Protein AF-A0A954YFT1-F1 (afdb_monomer_lite)

Structure (mmCIF, N/CA/C/O backbone):
data_AF-A0A954YFT1-F1
#
_entry.id   AF-A0A954YFT1-F1
#
loop_
_atom_site.group_PDB
_atom_site.id
_atom_site.type_symbol
_atom_site.label_atom_id
_atom_site.label_alt_id
_atom_site.label_comp_id
_atom_site.label_asym_id
_atom_site.label_entity_id
_atom_site.label_seq_id
_atom_site.pdbx_PDB_ins_code
_atom_site.Cartn_x
_atom_site.Cartn_y
_atom_site.Cartn_z
_atom_site.occupancy
_atom_site.B_iso_or_equiv
_atom_site.auth_seq_id
_atom_site.auth_comp_id
_atom_site.auth_asym_id
_atom_site.auth_atom_id
_atom_site.pdbx_PDB_model_num
ATOM 1 N N . ALA A 1 1 ? 41.469 -4.836 -22.521 1.00 66.44 1 ALA A N 1
ATOM 2 C CA . ALA A 1 1 ? 40.043 -4.920 -22.890 1.00 66.44 1 ALA A CA 1
ATOM 3 C C . ALA A 1 1 ? 39.290 -3.832 -22.137 1.00 66.44 1 ALA A C 1
ATOM 5 O O . ALA A 1 1 ? 39.532 -3.684 -20.944 1.00 66.44 1 ALA A O 1
ATOM 6 N N . ILE A 1 2 ? 38.455 -3.048 -22.819 1.00 75.06 2 ILE A N 1
ATOM 7 C CA . ILE A 1 2 ? 37.598 -2.038 -22.180 1.00 75.06 2 ILE A CA 1
ATOM 8 C C . ILE A 1 2 ? 36.352 -2.763 -21.663 1.00 75.06 2 ILE A C 1
ATOM 10 O O . ILE A 1 2 ? 35.783 -3.587 -22.375 1.00 75.06 2 ILE A O 1
ATOM 14 N N . ARG A 1 3 ? 35.966 -2.514 -20.410 1.00 78.06 3 ARG A N 1
ATOM 15 C CA . ARG A 1 3 ? 34.747 -3.071 -19.814 1.00 78.06 3 ARG A CA 1
ATOM 16 C C . ARG A 1 3 ? 33.660 -2.004 -19.878 1.00 78.06 3 ARG A C 1
ATOM 18 O O . ARG A 1 3 ? 33.811 -0.949 -19.270 1.00 78.06 3 ARG A O 1
ATOM 25 N N . HIS A 1 4 ? 32.593 -2.286 -20.614 1.00 77.38 4 HIS A N 1
ATOM 26 C CA . HIS A 1 4 ? 31.423 -1.418 -20.700 1.00 77.38 4 HIS A CA 1
ATOM 27 C C . HIS A 1 4 ? 30.409 -1.794 -19.611 1.00 77.38 4 HIS A C 1
ATOM 29 O O . HIS A 1 4 ? 30.303 -2.962 -19.235 1.00 77.38 4 HIS A O 1
ATOM 35 N N . MET A 1 5 ? 29.685 -0.804 -19.082 1.00 71.12 5 MET A N 1
ATOM 36 C CA . MET A 1 5 ? 28.479 -1.037 -18.284 1.00 71.12 5 MET A CA 1
ATOM 37 C C . MET A 1 5 ? 27.275 -0.894 -19.212 1.00 71.12 5 MET A C 1
AT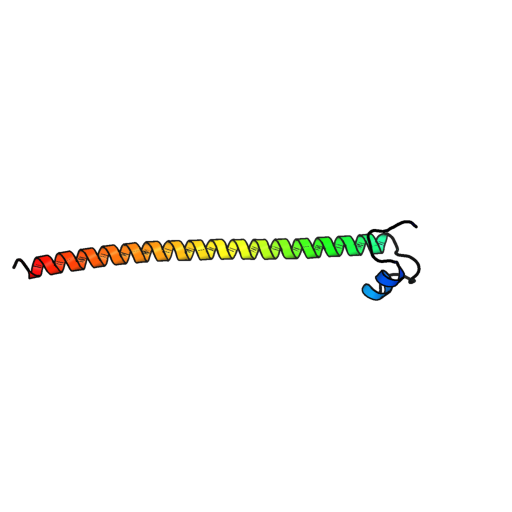OM 39 O O . MET A 1 5 ? 26.920 0.220 -19.586 1.00 71.12 5 MET A O 1
ATOM 43 N N . GLY A 1 6 ? 26.701 -2.023 -19.621 1.00 75.00 6 GLY A N 1
ATOM 44 C CA . GLY A 1 6 ? 25.582 -2.089 -20.559 1.00 75.00 6 GLY A CA 1
ATOM 45 C C . GLY A 1 6 ? 25.661 -3.338 -21.442 1.00 75.00 6 GLY A C 1
ATOM 46 O O . GLY A 1 6 ? 26.723 -3.965 -21.497 1.00 75.00 6 GLY A O 1
ATOM 47 N N . PRO A 1 7 ? 24.553 -3.728 -22.092 1.00 79.69 7 PRO A N 1
ATOM 48 C CA . PRO A 1 7 ? 24.561 -4.827 -23.050 1.00 79.69 7 PRO A CA 1
ATOM 49 C C . PRO A 1 7 ? 25.485 -4.508 -24.231 1.00 79.69 7 PRO A C 1
ATOM 51 O O . PRO A 1 7 ? 25.631 -3.349 -24.627 1.00 79.69 7 PRO A O 1
ATOM 54 N N . MET A 1 8 ? 26.105 -5.544 -24.792 1.00 85.44 8 MET A N 1
ATOM 55 C CA . MET A 1 8 ? 26.785 -5.434 -26.083 1.00 85.44 8 MET A CA 1
ATOM 56 C C . MET A 1 8 ? 25.749 -5.229 -27.199 1.00 85.44 8 MET A C 1
ATOM 58 O O . MET A 1 8 ? 24.565 -5.497 -26.998 1.00 85.44 8 MET A O 1
ATOM 62 N N . ALA A 1 9 ? 26.177 -4.749 -28.369 1.00 83.88 9 ALA A N 1
ATOM 63 C CA . ALA A 1 9 ? 25.266 -4.430 -29.473 1.00 83.88 9 ALA A CA 1
ATOM 64 C C . ALA A 1 9 ? 24.411 -5.635 -29.915 1.00 83.88 9 ALA A C 1
ATOM 66 O O . ALA A 1 9 ? 23.190 -5.503 -29.986 1.00 83.88 9 ALA A O 1
ATOM 67 N N . ASP A 1 10 ? 25.022 -6.818 -30.051 1.00 80.88 10 ASP A N 1
ATOM 68 C CA . ASP A 1 10 ? 24.312 -8.061 -30.382 1.00 80.88 10 ASP A CA 1
ATOM 69 C C . ASP A 1 10 ? 23.221 -8.397 -29.344 1.00 80.88 10 ASP A C 1
ATOM 71 O O . ASP A 1 10 ? 22.088 -8.740 -29.687 1.00 80.88 10 ASP A O 1
ATOM 75 N N . ASP A 1 11 ? 23.539 -8.261 -28.051 1.00 82.19 11 ASP A N 1
ATOM 76 C CA . ASP A 1 11 ? 22.596 -8.525 -26.957 1.00 82.19 11 ASP A CA 1
ATOM 77 C C . ASP A 1 11 ? 21.452 -7.504 -26.952 1.00 82.19 11 ASP A C 1
ATOM 79 O O . ASP A 1 11 ? 20.288 -7.857 -26.767 1.00 82.19 11 ASP A O 1
ATOM 83 N N . PHE A 1 12 ? 21.769 -6.228 -27.174 1.00 81.88 12 PHE A N 1
ATOM 84 C CA . PHE A 1 12 ? 20.789 -5.149 -27.222 1.00 81.88 12 PHE A CA 1
ATOM 85 C C . PHE A 1 12 ? 19.815 -5.324 -28.391 1.00 81.88 12 PHE A C 1
ATOM 87 O O . PHE A 1 12 ? 18.605 -5.220 -28.188 1.00 81.88 12 PHE A O 1
ATOM 94 N N . PHE A 1 13 ? 20.320 -5.655 -29.583 1.00 80.88 13 PHE A N 1
ATOM 95 C CA . PHE A 1 13 ? 19.494 -5.926 -30.757 1.00 80.88 13 PHE A CA 1
ATOM 96 C C . PHE A 1 13 ? 18.572 -7.133 -30.530 1.00 80.88 13 PHE A C 1
ATOM 98 O O . PHE A 1 13 ? 17.376 -7.048 -30.799 1.00 80.88 13 PHE A O 1
ATOM 105 N N . ASN A 1 14 ? 19.082 -8.219 -29.940 1.00 82.75 14 ASN A N 1
ATOM 106 C CA . ASN A 1 14 ? 18.280 -9.409 -29.638 1.00 82.75 14 ASN A CA 1
ATOM 107 C C . ASN A 1 14 ? 17.187 -9.160 -28.584 1.00 82.75 14 ASN A C 1
ATOM 109 O O . ASN A 1 14 ? 16.106 -9.740 -28.674 1.00 82.75 14 ASN A O 1
ATOM 113 N N . ILE A 1 15 ? 17.452 -8.322 -27.577 1.00 82.75 15 ILE A N 1
ATOM 114 C CA . ILE A 1 15 ? 16.497 -8.041 -26.491 1.00 82.75 15 ILE A CA 1
ATOM 115 C C . ILE A 1 15 ? 15.458 -7.001 -26.919 1.00 82.75 15 ILE A C 1
ATOM 117 O O . ILE A 1 15 ? 14.275 -7.154 -26.623 1.00 82.75 15 ILE A O 1
ATOM 121 N N . MET A 1 16 ? 15.896 -5.932 -27.584 1.00 79.19 16 MET A N 1
ATOM 122 C CA . MET A 1 16 ? 15.053 -4.768 -27.864 1.00 79.19 16 MET A CA 1
ATOM 123 C C . MET A 1 16 ? 14.450 -4.808 -29.272 1.00 79.19 16 MET A C 1
ATOM 125 O O . MET A 1 16 ? 13.388 -4.231 -29.483 1.00 79.19 16 MET A O 1
ATOM 129 N N . THR A 1 17 ? 15.089 -5.504 -30.224 1.00 77.75 17 THR A N 1
ATOM 130 C CA . THR A 1 17 ? 14.687 -5.574 -31.646 1.00 77.75 17 THR A CA 1
ATOM 131 C C . THR A 1 17 ? 14.454 -4.181 -32.263 1.00 77.75 17 THR A C 1
ATOM 133 O O . THR A 1 17 ? 13.530 -3.969 -33.046 1.00 77.75 17 THR A O 1
ATOM 136 N N . ILE A 1 18 ? 15.283 -3.205 -31.880 1.00 75.12 18 ILE A N 1
ATOM 137 C CA . ILE A 1 18 ? 15.290 -1.829 -32.404 1.00 75.12 18 ILE A CA 1
ATOM 138 C C . ILE A 1 18 ? 16.659 -1.524 -33.024 1.00 75.12 18 ILE A C 1
ATOM 140 O O . ILE A 1 18 ? 17.666 -2.071 -32.577 1.00 75.12 18 ILE A O 1
ATOM 144 N N . GLY A 1 19 ? 16.691 -0.659 -34.041 1.00 68.69 19 GLY A N 1
ATOM 145 C CA . GLY A 1 19 ? 17.907 -0.313 -34.789 1.00 68.69 19 GLY A CA 1
ATOM 146 C C . GLY A 1 19 ? 17.983 -0.953 -36.183 1.00 68.69 19 GLY A C 1
ATOM 147 O O . GLY A 1 19 ? 17.050 -1.620 -36.632 1.00 68.69 19 GLY A O 1
ATOM 148 N N . GLY A 1 20 ? 19.081 -0.686 -36.901 1.00 69.62 20 GLY A N 1
ATOM 149 C CA . GLY A 1 20 ? 19.300 -1.144 -38.284 1.00 69.62 20 GLY A CA 1
ATOM 150 C C . GLY A 1 20 ? 20.221 -2.362 -38.439 1.00 69.62 20 GLY A C 1
ATOM 151 O O . GLY A 1 20 ? 20.107 -3.063 -39.443 1.00 69.62 20 GLY A O 1
ATOM 152 N N . ASP A 1 21 ? 21.113 -2.618 -37.477 1.00 74.81 21 ASP A N 1
ATOM 153 C CA . ASP A 1 21 ? 22.003 -3.786 -37.434 1.00 74.81 21 ASP A CA 1
ATOM 154 C C . ASP A 1 21 ? 22.322 -4.212 -35.985 1.00 74.81 21 ASP A C 1
ATOM 156 O O . ASP A 1 21 ? 21.936 -3.536 -35.032 1.00 74.81 21 ASP A O 1
ATOM 160 N N . ASP A 1 22 ? 22.997 -5.355 -35.830 1.00 76.69 22 ASP A N 1
ATOM 161 C CA . ASP A 1 22 ? 23.448 -5.924 -34.552 1.00 76.69 22 ASP A CA 1
ATOM 162 C C . ASP A 1 22 ? 24.836 -5.416 -34.116 1.00 76.69 22 ASP A C 1
ATOM 164 O O . ASP A 1 22 ? 25.280 -5.666 -32.999 1.00 76.69 22 ASP A O 1
ATOM 168 N N . LYS A 1 23 ? 25.526 -4.648 -34.968 1.00 83.50 23 LYS A N 1
ATOM 169 C CA . LYS A 1 23 ? 26.939 -4.284 -34.773 1.00 83.50 23 LYS A CA 1
ATOM 170 C C . LYS A 1 23 ? 27.129 -2.982 -34.017 1.00 83.50 23 LYS A C 1
ATOM 172 O O . LYS A 1 23 ? 28.226 -2.736 -33.505 1.00 83.50 23 LYS A O 1
ATOM 177 N N . ALA A 1 24 ? 26.101 -2.143 -33.955 1.00 82.25 24 ALA A N 1
ATOM 178 C CA . ALA A 1 24 ? 26.143 -0.881 -33.239 1.00 82.25 24 ALA A CA 1
ATOM 179 C C . ALA A 1 24 ? 24.828 -0.591 -32.509 1.00 82.25 24 ALA A C 1
ATOM 181 O O . ALA A 1 24 ? 23.739 -0.832 -33.013 1.00 82.25 24 ALA A O 1
ATOM 182 N N . ILE A 1 25 ? 24.942 0.022 -31.331 1.00 82.75 25 ILE A N 1
ATOM 183 C CA . ILE A 1 25 ? 23.804 0.653 -30.660 1.00 82.75 25 ILE A CA 1
ATOM 184 C C . ILE A 1 25 ? 23.802 2.118 -31.086 1.00 82.75 25 ILE A C 1
ATOM 186 O O . ILE A 1 25 ? 24.753 2.849 -30.785 1.00 82.75 25 ILE A O 1
ATOM 190 N N . ALA A 1 26 ? 22.758 2.564 -31.786 1.00 85.31 26 ALA A N 1
ATOM 191 C CA . ALA A 1 26 ? 22.607 3.984 -32.070 1.00 85.31 26 ALA A CA 1
ATOM 192 C C . ALA A 1 26 ? 22.412 4.740 -30.748 1.00 85.31 26 ALA A C 1
ATOM 194 O O . ALA A 1 26 ? 21.637 4.323 -29.887 1.00 85.31 26 ALA A O 1
ATOM 195 N N . THR A 1 27 ? 23.097 5.870 -30.571 1.00 83.31 27 THR A N 1
ATOM 196 C CA . THR A 1 27 ? 23.031 6.634 -29.312 1.00 83.31 27 THR A CA 1
ATOM 197 C C . THR A 1 27 ? 21.603 7.071 -28.982 1.00 83.31 27 THR A C 1
ATOM 199 O O . THR A 1 27 ? 21.208 7.035 -27.824 1.00 83.31 27 THR A O 1
ATOM 202 N N . VAL A 1 28 ? 20.801 7.389 -30.005 1.00 85.75 28 VAL A N 1
ATOM 203 C CA . VAL A 1 28 ? 19.376 7.722 -29.856 1.00 85.75 28 VAL A CA 1
ATOM 204 C C . VAL A 1 28 ? 18.540 6.554 -29.319 1.00 85.75 28 VAL A C 1
ATOM 206 O O . VAL A 1 28 ? 17.638 6.778 -28.515 1.00 85.75 28 VAL A O 1
ATOM 209 N N . ASP A 1 29 ? 18.859 5.315 -29.702 1.00 84.06 29 ASP A N 1
ATOM 210 C CA . ASP A 1 29 ? 18.150 4.122 -29.226 1.00 84.06 29 ASP A CA 1
ATOM 211 C C . ASP A 1 29 ? 18.520 3.828 -27.768 1.00 84.06 29 ASP A C 1
ATOM 213 O O . ASP A 1 29 ? 17.648 3.533 -26.949 1.00 84.06 29 ASP A O 1
ATOM 217 N N . ALA A 1 30 ? 19.801 3.979 -27.415 1.00 84.19 30 AL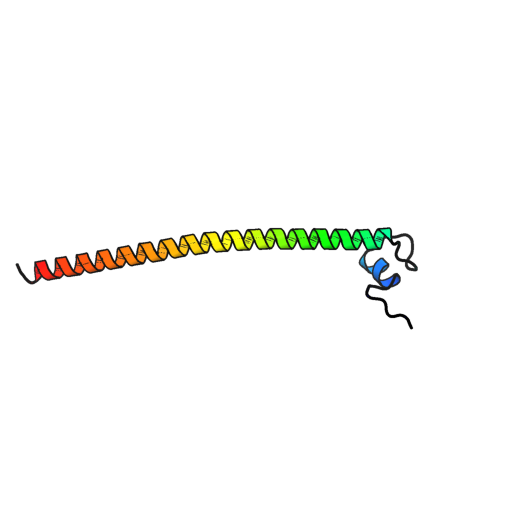A A N 1
ATOM 218 C CA . ALA A 1 30 ? 20.262 3.858 -26.034 1.00 84.19 30 ALA A CA 1
ATOM 219 C C . ALA A 1 30 ? 19.587 4.895 -25.118 1.00 84.19 30 ALA A C 1
ATOM 221 O O . ALA A 1 30 ? 19.044 4.530 -24.072 1.00 84.19 30 ALA A O 1
ATOM 222 N N . ASP A 1 31 ? 19.564 6.165 -25.531 1.00 87.25 31 ASP A N 1
ATOM 223 C CA . ASP A 1 31 ? 18.922 7.251 -24.785 1.00 87.25 31 ASP A CA 1
ATOM 224 C C . ASP A 1 31 ? 17.404 7.037 -24.668 1.00 87.25 31 ASP A C 1
ATOM 226 O O . ASP A 1 31 ? 16.817 7.253 -23.604 1.00 87.25 31 ASP A O 1
ATOM 230 N N . GLY A 1 32 ? 16.764 6.552 -25.737 1.00 88.56 32 GLY A N 1
ATOM 231 C CA . GLY A 1 32 ? 15.341 6.220 -25.754 1.00 88.56 32 GLY A CA 1
ATOM 232 C C . GLY A 1 32 ? 14.979 5.112 -24.763 1.00 88.56 32 GLY A C 1
ATOM 233 O O . GLY A 1 32 ? 14.032 5.265 -23.989 1.00 88.56 32 GLY A O 1
ATOM 234 N N . VAL A 1 33 ? 15.759 4.027 -24.723 1.00 88.38 33 VAL A N 1
ATOM 235 C CA . VAL A 1 33 ? 15.573 2.933 -23.753 1.00 88.38 33 VAL A CA 1
ATOM 236 C C . VAL A 1 33 ? 15.789 3.420 -22.321 1.00 88.38 33 VAL A C 1
ATOM 238 O O . VAL A 1 33 ? 15.002 3.079 -21.436 1.00 88.38 33 VAL A O 1
ATOM 241 N N . MET A 1 34 ? 16.806 4.253 -22.077 1.00 88.94 34 MET A N 1
ATOM 242 C CA . MET A 1 34 ? 17.018 4.845 -20.753 1.00 88.94 34 MET A CA 1
ATOM 243 C C . MET A 1 34 ? 15.832 5.712 -20.331 1.00 88.94 34 MET A C 1
ATOM 245 O O . MET A 1 34 ? 15.347 5.579 -19.207 1.00 88.94 34 MET A O 1
ATOM 249 N N . LEU A 1 35 ? 15.324 6.561 -21.226 1.00 93.00 35 LEU A N 1
ATOM 250 C CA . LEU A 1 35 ? 14.174 7.412 -20.941 1.00 93.00 35 LEU A CA 1
ATOM 251 C C . LEU A 1 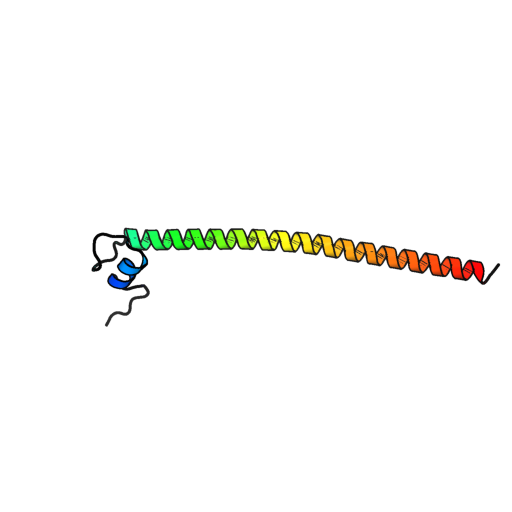35 ? 12.911 6.587 -20.660 1.00 93.00 35 LEU A C 1
ATOM 253 O O . LEU A 1 35 ? 12.211 6.872 -19.689 1.00 93.00 35 LEU A O 1
ATOM 257 N N . ALA A 1 36 ? 12.645 5.544 -21.448 1.00 92.44 36 ALA A N 1
ATOM 258 C CA . ALA A 1 36 ? 11.532 4.628 -21.209 1.00 92.44 36 ALA A CA 1
ATOM 259 C C . ALA A 1 36 ? 11.667 3.912 -19.853 1.00 92.44 36 ALA A C 1
ATOM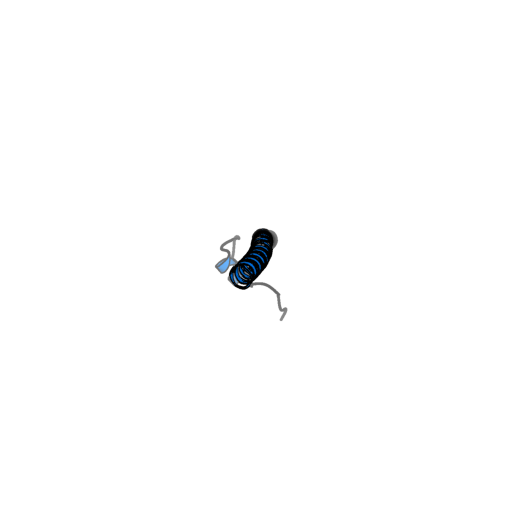 261 O O . ALA A 1 36 ? 10.695 3.810 -19.102 1.00 92.44 36 ALA A O 1
ATOM 262 N N . GLY A 1 37 ? 12.882 3.487 -19.493 1.00 93.38 37 GLY A N 1
ATOM 263 C CA . GLY A 1 37 ? 13.187 2.914 -18.182 1.00 93.38 37 GLY A CA 1
ATOM 264 C C . GLY A 1 37 ? 12.932 3.895 -17.034 1.00 93.38 37 GLY A C 1
ATOM 265 O O . GLY A 1 37 ? 12.294 3.533 -16.045 1.00 93.38 37 GLY A O 1
ATOM 266 N N . LEU A 1 38 ? 13.358 5.154 -17.179 1.00 96.19 38 LEU A N 1
ATOM 267 C CA . LEU A 1 38 ? 13.102 6.216 -16.201 1.00 96.19 38 LEU A CA 1
ATOM 268 C C . LEU A 1 38 ? 11.606 6.512 -16.051 1.00 96.19 38 LEU A C 1
ATOM 270 O O . LEU A 1 38 ? 11.119 6.650 -14.930 1.00 96.19 38 LEU A O 1
ATOM 274 N N . GLN A 1 39 ? 10.865 6.574 -17.158 1.00 96.69 39 GLN A N 1
ATOM 275 C CA . GLN A 1 39 ? 9.414 6.768 -17.146 1.00 96.69 39 GLN A CA 1
ATOM 276 C C . GLN A 1 39 ? 8.697 5.598 -16.464 1.00 96.69 39 GLN A C 1
ATOM 278 O O . GLN A 1 39 ? 7.827 5.822 -15.620 1.00 96.69 39 GLN A O 1
ATOM 283 N N . GLY A 1 40 ? 9.091 4.361 -16.776 1.00 97.81 40 GLY A N 1
ATOM 284 C CA . GLY A 1 40 ? 8.565 3.158 -16.134 1.00 97.81 40 GLY A CA 1
ATOM 285 C C . GLY A 1 40 ? 8.835 3.144 -14.630 1.00 97.81 40 GLY A C 1
ATOM 286 O O . GLY A 1 40 ? 7.917 2.925 -13.838 1.00 97.81 40 GLY A O 1
ATOM 287 N N . LEU A 1 41 ? 10.065 3.461 -14.215 1.00 98.06 41 LEU A N 1
ATOM 288 C CA . LEU A 1 41 ? 10.425 3.563 -12.801 1.00 98.06 41 LEU A CA 1
ATOM 289 C C . LEU A 1 41 ? 9.626 4.662 -12.091 1.00 98.06 41 LEU A C 1
ATOM 291 O O . LEU A 1 41 ? 9.102 4.432 -11.004 1.00 98.06 41 LEU A O 1
ATOM 295 N N . HIS A 1 42 ? 9.483 5.836 -12.708 1.00 98.12 42 HIS A N 1
ATOM 296 C CA . HIS A 1 42 ? 8.677 6.922 -12.158 1.00 98.12 42 HIS A CA 1
ATOM 297 C C . HIS A 1 42 ? 7.209 6.506 -11.980 1.00 98.12 42 HIS A C 1
ATOM 299 O O . HIS A 1 42 ? 6.627 6.757 -10.926 1.00 98.12 42 HIS A O 1
ATOM 305 N N . ALA A 1 43 ? 6.619 5.814 -12.961 1.00 98.19 43 ALA A N 1
ATOM 306 C CA . ALA A 1 43 ? 5.254 5.300 -12.859 1.00 98.19 43 ALA A CA 1
ATOM 307 C C . ALA A 1 43 ? 5.095 4.304 -11.695 1.00 98.19 43 ALA A C 1
ATOM 309 O O . ALA A 1 43 ? 4.128 4.400 -10.937 1.00 98.19 43 ALA A O 1
ATOM 310 N N . ILE A 1 44 ? 6.066 3.403 -11.504 1.00 98.38 44 ILE A N 1
ATOM 311 C CA . ILE A 1 44 ? 6.088 2.469 -10.367 1.00 98.38 44 ILE A CA 1
ATOM 312 C C . ILE A 1 44 ? 6.159 3.233 -9.042 1.00 98.38 44 ILE A C 1
ATOM 314 O O . ILE A 1 44 ? 5.365 2.963 -8.143 1.00 98.38 44 ILE A O 1
ATOM 318 N N . VAL A 1 45 ? 7.064 4.210 -8.923 1.00 98.56 45 VAL A N 1
ATOM 319 C CA . VAL A 1 45 ? 7.216 5.024 -7.706 1.00 98.56 45 VAL A CA 1
ATOM 320 C C . VAL A 1 45 ? 5.926 5.782 -7.383 1.00 98.56 45 VAL A C 1
ATOM 322 O O . VAL A 1 45 ? 5.491 5.795 -6.233 1.00 98.56 45 VAL A O 1
ATOM 325 N N . VAL A 1 46 ? 5.267 6.374 -8.383 1.00 98.44 46 VAL A N 1
ATOM 326 C CA . VAL A 1 46 ? 3.980 7.062 -8.197 1.00 98.44 46 VAL A CA 1
ATOM 327 C C . VAL A 1 46 ? 2.897 6.094 -7.711 1.00 98.44 46 VAL A C 1
ATOM 329 O O . VAL A 1 46 ? 2.213 6.396 -6.733 1.00 98.44 46 VAL A O 1
ATOM 332 N N . ALA A 1 47 ? 2.766 4.919 -8.333 1.00 98.38 47 ALA A N 1
ATOM 333 C CA . ALA A 1 47 ? 1.786 3.909 -7.927 1.00 98.38 47 ALA A CA 1
ATOM 334 C C . ALA A 1 47 ? 2.045 3.381 -6.502 1.00 98.38 47 ALA A C 1
ATOM 336 O O . ALA A 1 47 ? 1.115 3.191 -5.710 1.00 98.38 47 ALA A O 1
ATOM 337 N N . GLN A 1 48 ? 3.316 3.188 -6.139 1.00 98.31 48 GLN A N 1
ATOM 338 C CA . GLN A 1 48 ? 3.710 2.803 -4.785 1.00 98.31 48 GLN A CA 1
ATOM 339 C C . GLN A 1 48 ? 3.371 3.897 -3.769 1.00 98.31 48 GLN A C 1
ATOM 341 O O . GLN A 1 48 ? 2.773 3.596 -2.739 1.00 98.31 48 GLN A O 1
ATOM 346 N N . ASN A 1 49 ? 3.662 5.164 -4.071 1.00 98.56 49 ASN A N 1
ATOM 347 C CA . ASN A 1 49 ? 3.315 6.289 -3.200 1.00 98.56 49 ASN A CA 1
ATOM 348 C C . ASN A 1 49 ? 1.801 6.408 -2.982 1.00 98.56 49 ASN A C 1
ATOM 350 O O . ASN A 1 49 ? 1.362 6.640 -1.857 1.00 98.56 49 ASN A O 1
ATOM 354 N N . GLN A 1 50 ? 0.995 6.192 -4.026 1.00 98.44 50 GLN A N 1
ATOM 355 C CA . GLN A 1 50 ? -0.466 6.144 -3.905 1.00 98.44 50 GLN A CA 1
ATOM 356 C C . GLN A 1 50 ? -0.923 4.998 -2.995 1.00 98.44 50 GLN A C 1
ATOM 358 O O . GLN A 1 50 ? -1.761 5.195 -2.118 1.00 98.44 50 GLN A O 1
ATOM 363 N N . THR A 1 51 ? -0.332 3.812 -3.152 1.00 98.38 51 THR A N 1
ATOM 364 C CA . THR A 1 51 ? -0.633 2.654 -2.297 1.00 98.38 51 THR A CA 1
ATOM 365 C C . THR A 1 51 ? -0.282 2.935 -0.836 1.00 98.38 51 THR A C 1
ATOM 367 O O . THR A 1 51 ? -1.088 2.674 0.053 1.00 98.38 51 THR A O 1
ATOM 370 N N . ILE A 1 52 ? 0.891 3.520 -0.580 1.00 98.56 52 ILE A N 1
ATOM 371 C CA . ILE A 1 52 ? 1.332 3.905 0.766 1.00 98.56 52 ILE A CA 1
ATOM 372 C C . ILE A 1 52 ? 0.362 4.920 1.380 1.00 98.56 52 ILE A C 1
ATOM 374 O O . ILE A 1 52 ? -0.037 4.754 2.531 1.00 98.56 52 ILE A O 1
ATOM 378 N N . ALA A 1 53 ? -0.058 5.934 0.619 1.00 98.38 53 ALA A N 1
ATOM 379 C CA . ALA A 1 53 ? -1.020 6.928 1.089 1.00 98.38 53 ALA A CA 1
ATOM 380 C C . ALA A 1 53 ? -2.360 6.286 1.492 1.00 98.38 53 ALA A C 1
ATOM 382 O O . ALA A 1 53 ? -2.879 6.583 2.570 1.00 98.38 53 ALA A O 1
ATOM 383 N N . ASN A 1 54 ? -2.874 5.357 0.681 1.00 98.38 54 ASN A N 1
ATOM 384 C CA . ASN A 1 54 ? -4.107 4.627 0.984 1.00 98.38 54 ASN A CA 1
ATOM 385 C C . ASN A 1 54 ? -3.965 3.778 2.254 1.00 98.38 54 ASN A C 1
ATOM 387 O O . ASN A 1 54 ? -4.795 3.867 3.154 1.00 98.38 54 ASN A O 1
ATOM 391 N N . VAL A 1 55 ? -2.870 3.022 2.381 1.00 98.50 55 VAL A N 1
ATOM 392 C CA . VAL A 1 55 ? -2.607 2.190 3.567 1.00 98.50 55 VAL A CA 1
ATOM 393 C C . VAL A 1 55 ? -2.493 3.038 4.838 1.00 98.50 55 VAL A C 1
ATOM 395 O O . VAL A 1 55 ? -2.978 2.635 5.896 1.00 98.50 55 VAL A O 1
ATOM 398 N N . ILE A 1 56 ? -1.882 4.223 4.758 1.00 98.62 56 ILE A N 1
ATOM 399 C CA . ILE A 1 56 ? -1.812 5.159 5.889 1.00 98.62 56 ILE A CA 1
ATOM 400 C C . ILE A 1 56 ? -3.216 5.645 6.280 1.00 98.62 56 ILE A C 1
ATOM 402 O O . ILE A 1 56 ? -3.540 5.657 7.470 1.00 98.62 56 ILE A O 1
ATOM 406 N N . ALA A 1 57 ? -4.057 6.004 5.308 1.00 98.44 57 ALA A N 1
ATOM 407 C CA . ALA A 1 57 ? -5.430 6.443 5.559 1.00 98.44 57 ALA A CA 1
ATOM 408 C C . ALA A 1 57 ? -6.294 5.332 6.188 1.00 98.44 57 ALA A C 1
ATOM 410 O O . ALA A 1 57 ? -7.016 5.573 7.164 1.00 98.44 57 ALA A O 1
ATOM 411 N N . ASP A 1 58 ? -6.167 4.101 5.695 1.00 98.31 58 ASP A N 1
ATOM 412 C CA . ASP A 1 58 ? -6.871 2.935 6.235 1.00 98.31 58 ASP A CA 1
ATOM 413 C C . ASP A 1 58 ? -6.411 2.617 7.657 1.00 98.31 58 ASP A C 1
ATOM 415 O O . ASP A 1 58 ? -7.234 2.399 8.552 1.00 98.31 58 ASP A O 1
ATOM 419 N N . LYS A 1 59 ? -5.097 2.659 7.904 1.00 98.31 59 LYS A N 1
ATOM 420 C CA . LYS A 1 59 ? -4.535 2.484 9.245 1.00 98.31 59 LYS A CA 1
ATOM 421 C C . LYS A 1 59 ? -5.082 3.532 10.209 1.00 98.31 59 LYS A C 1
ATOM 423 O O . LYS A 1 59 ? -5.486 3.170 11.310 1.00 98.31 59 LYS A O 1
ATOM 428 N N . GLN A 1 60 ? -5.145 4.799 9.801 1.00 98.50 60 GLN A N 1
ATOM 429 C CA . GLN A 1 60 ? -5.701 5.856 10.644 1.00 98.50 60 GLN A CA 1
ATOM 430 C C . GLN A 1 60 ? -7.179 5.601 10.962 1.00 98.50 60 GLN A C 1
ATOM 432 O O . GLN A 1 60 ? -7.600 5.729 12.112 1.00 98.50 60 GLN A O 1
ATOM 437 N N . THR A 1 61 ? -7.960 5.186 9.962 1.00 98.50 61 THR A N 1
ATOM 438 C CA . THR A 1 61 ? -9.367 4.804 10.139 1.00 98.50 61 THR A CA 1
ATOM 439 C C . THR A 1 61 ? -9.517 3.665 11.145 1.00 98.50 61 THR A C 1
ATOM 441 O O . THR A 1 61 ? -10.351 3.737 12.049 1.00 98.50 61 THR A O 1
ATOM 444 N N . LEU A 1 62 ? -8.698 2.620 11.024 1.00 98.38 62 LEU A N 1
ATOM 445 C CA . LEU A 1 62 ? -8.717 1.478 11.935 1.00 98.38 62 LEU A CA 1
ATOM 446 C C . LEU A 1 62 ? -8.303 1.868 13.353 1.00 98.38 62 LEU A C 1
ATOM 448 O O . LEU A 1 62 ? -8.991 1.487 14.296 1.00 98.38 62 LEU A O 1
ATOM 452 N N . THR A 1 63 ? -7.248 2.669 13.515 1.00 98.56 63 THR A N 1
ATOM 453 C CA . THR A 1 63 ? -6.833 3.189 14.824 1.00 98.56 63 THR A CA 1
ATOM 454 C C . THR A 1 63 ? -7.966 3.968 15.488 1.00 98.56 63 THR A C 1
ATOM 456 O O . THR A 1 63 ? -8.297 3.690 16.637 1.00 98.56 63 THR A O 1
ATOM 459 N N . ASN A 1 64 ? -8.640 4.858 14.754 1.00 98.44 64 ASN A N 1
ATOM 460 C CA . ASN A 1 64 ? -9.780 5.608 15.285 1.00 98.44 64 ASN A CA 1
ATOM 461 C C . ASN A 1 64 ? -10.929 4.681 15.721 1.00 98.44 64 ASN A C 1
ATOM 463 O O . ASN A 1 64 ? -11.551 4.909 16.758 1.00 98.44 64 ASN A O 1
ATOM 467 N N . ARG A 1 65 ? -11.210 3.620 14.949 1.00 98.38 65 ARG A N 1
ATOM 468 C CA . ARG A 1 65 ? -12.235 2.623 15.303 1.00 98.38 65 ARG A CA 1
ATOM 469 C C . ARG A 1 65 ? -11.868 1.848 16.562 1.00 98.38 65 ARG A C 1
ATOM 471 O O . ARG A 1 65 ? -12.743 1.638 17.395 1.00 98.38 65 ARG A O 1
ATOM 478 N N . VAL A 1 66 ? -10.608 1.441 16.705 1.00 98.50 66 VAL A N 1
ATOM 479 C CA . VAL A 1 66 ? -10.122 0.747 17.905 1.00 98.50 66 VAL A CA 1
ATOM 480 C C . VAL A 1 66 ? -10.297 1.639 19.130 1.00 98.50 66 VAL A C 1
ATOM 482 O O . VAL A 1 66 ? -10.961 1.224 20.072 1.00 98.50 66 VAL A O 1
ATOM 485 N N . THR A 1 67 ? -9.843 2.893 19.075 1.00 98.50 67 THR A N 1
ATOM 486 C CA . THR A 1 67 ? -10.013 3.846 20.184 1.00 98.50 67 THR A CA 1
ATOM 487 C C . THR A 1 67 ? -11.485 4.071 20.542 1.00 98.50 67 THR A C 1
ATOM 489 O O . THR A 1 67 ? -11.840 4.134 21.718 1.00 98.50 67 THR A O 1
ATOM 492 N N . ALA A 1 68 ? -12.371 4.163 19.545 1.00 98.38 68 ALA A N 1
ATOM 493 C CA . ALA A 1 68 ? -13.803 4.312 19.792 1.00 98.38 68 ALA A CA 1
ATOM 494 C C . ALA A 1 68 ? -14.413 3.075 20.473 1.00 98.38 68 ALA A C 1
ATOM 496 O O . ALA A 1 68 ? -15.222 3.218 21.388 1.00 98.38 68 ALA A O 1
ATOM 497 N N . LEU A 1 69 ? -14.025 1.870 20.049 1.00 98.38 69 LEU A N 1
ATOM 498 C CA . LEU A 1 69 ? -14.492 0.619 20.651 1.00 98.38 69 LEU A CA 1
ATOM 499 C C . LEU A 1 69 ? -13.963 0.443 22.076 1.00 98.38 69 LEU A C 1
ATOM 501 O O . LEU A 1 69 ? -14.719 0.050 22.959 1.00 98.38 69 LEU A O 1
ATOM 505 N N . GLU A 1 70 ? -12.701 0.787 22.325 1.00 98.31 70 GLU A N 1
ATOM 506 C CA . GLU A 1 70 ? -12.117 0.781 23.670 1.00 98.31 70 GLU A CA 1
ATOM 507 C C . GLU A 1 70 ? -12.878 1.728 24.610 1.00 98.31 70 GLU A C 1
ATOM 509 O O . GLU A 1 70 ? -13.232 1.342 25.724 1.00 98.31 70 GLU A O 1
ATOM 514 N N . ALA A 1 71 ? -13.226 2.932 24.142 1.00 98.19 71 ALA A N 1
ATOM 515 C CA . ALA A 1 71 ? -14.040 3.871 24.911 1.00 98.19 71 ALA A CA 1
ATOM 516 C C . ALA A 1 71 ? -15.462 3.342 25.179 1.00 98.19 71 ALA A C 1
ATOM 518 O O . ALA A 1 71 ? -15.996 3.519 26.276 1.00 98.19 71 ALA A O 1
ATOM 519 N N . GLN A 1 72 ? -16.080 2.675 24.198 1.00 98.19 72 GLN A N 1
ATOM 520 C CA . GLN A 1 72 ? -17.391 2.042 24.373 1.00 98.19 72 GLN A CA 1
ATOM 521 C C . GLN A 1 72 ? -17.344 0.906 25.395 1.00 98.19 72 GLN A C 1
ATOM 523 O O . GLN A 1 72 ? -18.229 0.830 26.245 1.00 98.19 72 GLN A O 1
ATOM 528 N N . ASN A 1 73 ? -16.310 0.064 25.353 1.00 98.12 73 ASN A N 1
ATOM 529 C CA . ASN A 1 73 ? -16.124 -1.013 26.320 1.00 98.12 73 ASN A CA 1
ATOM 530 C C . ASN A 1 73 ? -15.969 -0.458 27.738 1.00 98.12 73 ASN A C 1
ATOM 532 O O . ASN A 1 73 ? -16.716 -0.869 28.620 1.00 98.12 73 ASN A O 1
ATOM 536 N N . ALA A 1 74 ? -15.113 0.548 27.937 1.00 98.19 74 ALA A N 1
ATOM 537 C CA . ALA A 1 74 ? -14.948 1.194 29.241 1.00 98.19 74 ALA A CA 1
ATOM 538 C C . ALA A 1 74 ? -16.267 1.796 29.766 1.00 98.19 74 ALA A C 1
ATOM 540 O O . ALA A 1 74 ? -16.596 1.682 30.948 1.00 98.19 74 ALA A O 1
ATOM 541 N N . ALA A 1 75 ? -17.068 2.406 28.886 1.00 97.94 75 ALA A N 1
ATOM 542 C CA . ALA A 1 75 ? -18.378 2.937 29.256 1.00 97.94 75 ALA A CA 1
ATOM 543 C C . ALA A 1 75 ? -19.384 1.831 29.627 1.00 97.94 75 ALA A C 1
ATOM 545 O O . ALA A 1 75 ? -20.186 2.010 30.544 1.00 97.94 75 ALA A O 1
ATOM 546 N N . LEU A 1 76 ? -19.365 0.694 28.927 1.00 98.00 76 LEU A N 1
ATOM 547 C CA . LEU A 1 76 ? -20.214 -0.456 29.242 1.00 98.00 76 LEU A CA 1
ATOM 548 C C . LEU A 1 76 ? -19.805 -1.114 30.561 1.00 98.00 76 LEU A C 1
ATOM 550 O O . LEU A 1 76 ? -20.679 -1.386 31.379 1.00 98.00 76 LEU A O 1
ATOM 554 N N . GLU A 1 77 ? -18.507 -1.294 30.800 1.00 97.88 77 GLU 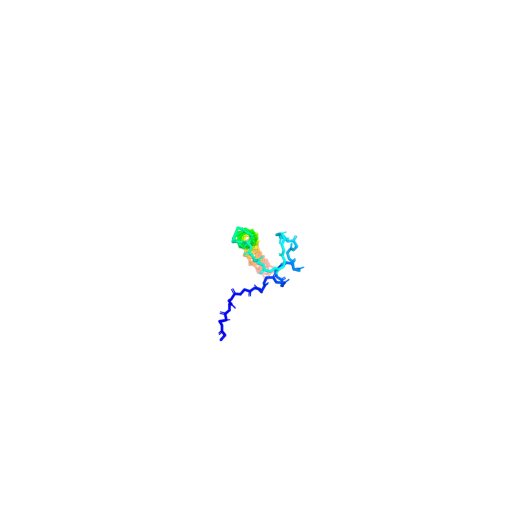A N 1
ATOM 555 C CA . GLU A 1 77 ? -17.967 -1.807 32.064 1.00 97.88 77 GLU A CA 1
ATOM 556 C C . GLU A 1 77 ? -18.393 -0.927 33.247 1.00 97.88 77 GLU A C 1
ATOM 558 O O . GLU A 1 77 ? -18.905 -1.435 34.244 1.00 97.88 77 GLU A O 1
ATOM 563 N N . ALA A 1 78 ? -18.302 0.400 33.108 1.00 97.25 78 ALA A N 1
ATOM 564 C CA . ALA A 1 78 ? -18.768 1.335 34.133 1.00 97.25 78 ALA A CA 1
ATOM 565 C C . ALA A 1 78 ? -20.282 1.228 34.393 1.00 97.25 78 ALA A C 1
ATOM 567 O O . ALA A 1 78 ? -20.728 1.292 35.541 1.00 97.25 78 ALA A O 1
ATOM 568 N N . ARG A 1 79 ? -21.092 1.041 33.341 1.00 97.12 79 ARG A N 1
ATOM 569 C CA . ARG A 1 79 ? -22.547 0.849 33.474 1.00 97.12 79 ARG A CA 1
ATOM 570 C C . ARG A 1 79 ? -22.891 -0.467 34.160 1.00 97.12 79 ARG A C 1
ATOM 572 O O . ARG A 1 79 ? -23.812 -0.483 34.971 1.00 97.12 79 ARG A O 1
ATOM 579 N N . ILE A 1 80 ? -22.175 -1.543 33.839 1.00 97.19 80 ILE A N 1
ATOM 580 C CA . ILE A 1 80 ? -22.350 -2.849 34.483 1.00 97.19 80 ILE A CA 1
ATOM 581 C C . ILE A 1 80 ? -22.029 -2.726 35.974 1.00 97.19 80 ILE A C 1
ATOM 583 O O . ILE A 1 80 ? -22.885 -3.053 36.790 1.00 97.19 80 ILE A O 1
ATOM 587 N N . ALA A 1 81 ? -20.883 -2.140 36.330 1.00 96.75 81 ALA A N 1
ATOM 588 C CA . ALA A 1 81 ? -20.497 -1.946 37.727 1.00 96.75 81 ALA A CA 1
ATOM 589 C C . ALA A 1 81 ? -21.529 -1.120 38.522 1.00 96.75 81 ALA A C 1
ATOM 591 O O . ALA A 1 81 ? -21.861 -1.456 39.659 1.00 96.75 81 ALA A O 1
ATOM 592 N N . ALA A 1 82 ? -22.082 -0.059 37.924 1.00 95.31 82 ALA A N 1
ATOM 593 C CA . ALA A 1 82 ? -23.118 0.755 38.563 1.00 95.31 82 ALA A CA 1
ATOM 594 C C . ALA A 1 82 ? -24.428 -0.023 38.793 1.00 95.31 82 ALA A C 1
ATOM 596 O O . ALA A 1 82 ? -25.054 0.113 39.845 1.00 95.31 82 ALA A O 1
ATOM 597 N N . LEU A 1 83 ? -24.842 -0.848 37.826 1.00 95.62 83 LEU A N 1
ATOM 598 C CA . LEU A 1 83 ? -26.028 -1.698 37.961 1.00 95.62 83 LEU A CA 1
ATOM 599 C C . LEU A 1 83 ? -25.822 -2.795 39.010 1.00 95.62 83 LEU A C 1
ATOM 601 O O . LEU A 1 83 ? -26.720 -3.044 39.811 1.00 95.62 83 LEU A O 1
ATOM 605 N N . GLU A 1 84 ? -24.644 -3.418 39.039 1.00 95.19 84 GLU A N 1
ATOM 606 C CA . GLU A 1 84 ? -24.289 -4.422 40.045 1.00 95.19 84 GLU A CA 1
ATOM 607 C C . GLU A 1 84 ? -24.346 -3.841 41.464 1.00 95.19 84 GLU A C 1
ATOM 609 O O . GLU A 1 84 ? -24.928 -4.462 42.353 1.00 95.19 84 GLU A O 1
ATOM 614 N N . GLN A 1 85 ? -23.835 -2.622 41.674 1.00 93.88 85 GLN A N 1
ATOM 615 C CA . GLN A 1 85 ? -23.936 -1.931 42.965 1.00 93.88 85 GLN A CA 1
ATOM 616 C C . GLN A 1 85 ? -25.385 -1.618 43.359 1.00 93.88 85 GLN A C 1
ATOM 618 O O . GLN A 1 85 ? -25.758 -1.825 44.513 1.00 93.88 85 GLN A O 1
ATOM 623 N N . ALA A 1 86 ? -26.214 -1.158 42.417 1.00 93.19 86 ALA A N 1
ATOM 624 C CA . ALA A 1 86 ? -27.622 -0.852 42.680 1.00 93.19 86 ALA A CA 1
ATOM 625 C C . ALA A 1 86 ? -28.439 -2.095 43.075 1.00 93.19 86 ALA A C 1
ATOM 627 O O . ALA A 1 86 ? -29.364 -1.996 43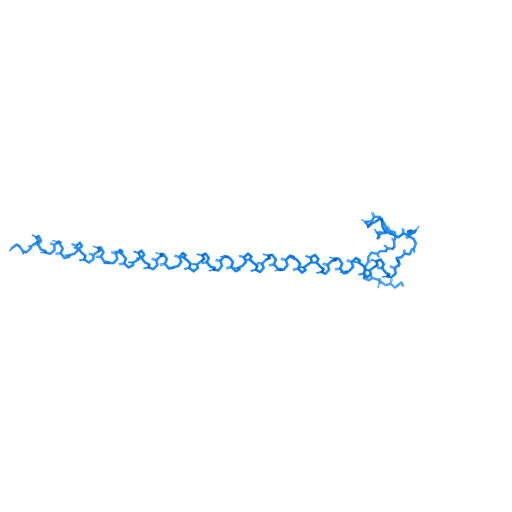.874 1.00 93.19 86 ALA A O 1
ATOM 628 N N . ILE A 1 87 ? -28.093 -3.271 42.542 1.00 93.00 87 ILE A N 1
ATOM 629 C CA . ILE A 1 87 ? -28.735 -4.544 42.910 1.00 93.00 87 ILE A CA 1
ATOM 630 C C . ILE A 1 87 ? -28.246 -5.037 44.281 1.00 93.00 87 ILE A C 1
ATOM 632 O O . ILE A 1 87 ? -29.018 -5.636 45.028 1.00 93.00 87 ILE A O 1
ATOM 636 N N . GLN A 1 88 ? -26.975 -4.803 44.623 1.00 87.50 88 GLN A N 1
ATOM 637 C CA . GLN A 1 88 ? -26.392 -5.233 45.901 1.00 87.50 88 GLN A CA 1
ATOM 638 C C . GLN A 1 88 ? -26.819 -4.366 47.095 1.00 87.50 88 GLN A C 1
ATOM 640 O O . GLN A 1 88 ? -26.750 -4.840 48.229 1.00 87.50 88 GLN A O 1
ATOM 645 N N . ASN A 1 89 ? -27.262 -3.129 46.860 1.00 71.06 89 ASN A N 1
ATOM 646 C CA . ASN A 1 89 ? -27.622 -2.169 47.904 1.00 71.06 89 ASN A CA 1
ATOM 647 C C . ASN A 1 89 ? -29.040 -1.592 47.663 1.00 71.06 89 ASN A C 1
ATOM 649 O O . ASN A 1 89 ? -29.148 -0.430 47.261 1.00 71.06 89 ASN A O 1
ATOM 653 N N . PRO A 1 90 ? -30.103 -2.412 47.830 1.00 58.41 90 PRO A N 1
ATOM 654 C CA . PRO A 1 90 ? -31.487 -2.041 47.516 1.00 58.41 90 PRO A CA 1
ATOM 655 C C . PRO A 1 90 ? -32.072 -0.945 48.416 1.00 58.41 90 PRO A C 1
ATOM 657 O O . PRO A 1 90 ? -31.645 -0.827 49.589 1.00 58.41 90 PRO A O 1
#

Sequence (90 aa):
AIRHMGPMADDFFNIMTIGGDDKAIATVDADGVMLAGLQGLHAIVVAQNQTIANVIADKQTLTNRVTALEAQNAALEARIAALEQAIQNP

Secondary structure (DSSP, 8-state):
-PPPSS--HHHHHHHH--SS-SS---HHHHHHHHHHHHHHHHHHHHHHHHHHHHHHHHHHHHHHHHHHHHHHHHHHHHHHHHHHHHHH--

Foldseek 3Di:
DDDDDDDQLQRCCVVPVDDDDSHDDDPVNVVVVVVVVVVVVVVVVVVVVVVVVVVVVVVVVVVVVVVVVVVVVVVVVVVVVVVVVVVVPD

Radius of gyration: 32.08 Å; chains: 1; bounding box: 72×17×86 Å

pLDDT: mean 90.1, std 9.86, range [58.41, 98.62]